Protein AF-A0A2K6CAP8-F1 (afdb_monomer_lite)

pLDDT: mean 85.94, std 8.86, range [60.09, 95.06]

Radius of gyration: 13.05 Å; chains: 1; bounding box: 30×32×27 Å

Secondary structure (DSSP, 8-state):
-HHHHHHHHHHHHTSTTEEEEEES--HHHHHHHHHHGGG-S-TT--PPEEEEETTEEEEEEEESEEEEEEE---

Organism: Macaca nemestrina (NCBI:txid9545)

Sequence (74 aa):
MEVTLEQHLEDTMKNPSIVGVLYEHNRVISVLPQQAAKLTSDPTDIPVVCLESDNGNIMIQKHDGIVAVHKMAP

InterPro domains:
  IPR024135 Ragulator complex protein LAMTOR5 [PF16672] (26-71)
  IPR024135 Ragulator complex protein LAMTOR5 [PR02092] (1-11)
  IPR024135 Ragulator complex protein LAMTOR5 [PR02092] (36-55)
  IPR024135 Ragulator complex protein LAMTOR5 [PTHR13342] (24-73)

Structure (mmCIF, N/CA/C/O backbone):
data_AF-A0A2K6CAP8-F1
#
_entry.id   AF-A0A2K6CAP8-F1
#
loop_
_atom_site.group_PDB
_atom_site.id
_atom_site.type_symbol
_atom_site.label_atom_id
_atom_site.label_alt_id
_atom_site.label_comp_id
_atom_site.label_asym_id
_atom_site.label_entity_id
_atom_site.label_seq_id
_atom_site.pdbx_PDB_ins_code
_atom_site.Cartn_x
_atom_site.Cartn_y
_atom_site.Cartn_z
_atom_site.occupancy
_atom_site.B_iso_or_equiv
_atom_site.auth_seq_id
_atom_site.auth_comp_id
_atom_site.auth_asym_id
_atom_site.auth_atom_id
_atom_site.pdbx_PDB_model_num
ATOM 1 N N . MET A 1 1 ? -6.588 20.334 10.248 1.00 60.66 1 MET A N 1
ATOM 2 C CA . MET A 1 1 ? -6.871 18.930 9.886 1.00 60.66 1 MET A CA 1
ATOM 3 C C . MET A 1 1 ? -6.340 18.633 8.489 1.00 60.66 1 MET A C 1
ATOM 5 O O . MET A 1 1 ? -5.569 17.700 8.360 1.00 60.66 1 MET A O 1
ATOM 9 N N . GLU A 1 2 ? -6.624 19.480 7.494 1.00 64.75 2 GLU A N 1
ATOM 10 C CA . GLU A 1 2 ? -6.077 19.364 6.125 1.00 64.75 2 GLU A CA 1
ATOM 11 C C . GLU A 1 2 ? -4.550 19.568 6.039 1.00 64.75 2 GLU A C 1
ATOM 13 O O . GLU A 1 2 ? -3.859 18.758 5.439 1.00 64.75 2 GLU A O 1
ATOM 18 N N . VAL A 1 3 ? -3.994 20.549 6.763 1.00 70.56 3 VAL A N 1
ATOM 19 C CA . VAL A 1 3 ? -2.538 20.834 6.786 1.00 70.56 3 VAL A CA 1
ATOM 20 C C . VAL A 1 3 ? -1.689 19.629 7.226 1.00 70.56 3 VAL A C 1
ATOM 22 O O . VAL A 1 3 ? -0.577 19.434 6.752 1.00 70.56 3 VAL A O 1
ATOM 25 N N . THR A 1 4 ? -2.212 18.796 8.129 1.00 81.56 4 THR A N 1
ATOM 26 C CA . THR A 1 4 ? -1.510 17.598 8.620 1.00 81.56 4 THR A CA 1
ATOM 27 C C . THR A 1 4 ? -1.472 16.494 7.566 1.00 81.56 4 THR A C 1
ATOM 29 O O . THR A 1 4 ? -0.490 15.764 7.475 1.00 81.56 4 THR A O 1
ATOM 32 N N . LEU A 1 5 ? -2.532 16.384 6.768 1.00 78.75 5 LEU A N 1
ATOM 33 C CA . LEU A 1 5 ? -2.631 15.419 5.685 1.00 78.75 5 LEU A CA 1
ATOM 34 C C . LEU A 1 5 ? -1.748 15.832 4.505 1.00 78.75 5 LEU A C 1
ATOM 36 O O . LEU A 1 5 ? -0.968 15.020 4.029 1.00 78.75 5 LEU A O 1
ATOM 40 N N . GLU A 1 6 ? -1.823 17.095 4.088 1.00 80.75 6 GLU A N 1
ATOM 41 C CA . GLU A 1 6 ? -0.990 17.653 3.016 1.00 80.75 6 GLU A CA 1
ATOM 42 C C . GLU A 1 6 ? 0.503 17.449 3.317 1.00 80.75 6 GLU A C 1
ATOM 44 O O . GLU A 1 6 ? 1.245 16.933 2.483 1.00 80.75 6 GLU A O 1
ATOM 49 N N . GLN A 1 7 ? 0.929 17.745 4.553 1.00 86.19 7 GLN A N 1
ATOM 50 C CA . GLN A 1 7 ? 2.314 17.529 4.973 1.00 86.19 7 GLN A CA 1
ATOM 51 C C . GLN A 1 7 ? 2.710 16.047 4.944 1.00 86.19 7 GLN A C 1
ATOM 53 O O . GLN A 1 7 ? 3.813 15.715 4.517 1.00 86.19 7 GLN A O 1
ATOM 58 N N . HIS A 1 8 ? 1.813 15.152 5.366 1.00 85.94 8 HIS A N 1
ATOM 59 C CA . HIS A 1 8 ? 2.061 13.711 5.346 1.00 85.94 8 HIS A CA 1
ATOM 60 C C . HIS A 1 8 ? 2.194 13.158 3.917 1.00 85.94 8 HIS A C 1
ATOM 62 O O . HIS A 1 8 ? 3.043 12.299 3.657 1.00 85.94 8 HIS A O 1
ATOM 68 N N . LEU A 1 9 ? 1.391 13.666 2.977 1.00 85.88 9 LEU A N 1
ATOM 69 C CA . LEU A 1 9 ? 1.498 13.325 1.558 1.00 85.88 9 LEU A CA 1
ATOM 70 C C . LEU A 1 9 ? 2.831 13.811 0.980 1.00 85.88 9 LEU A C 1
ATOM 72 O O . LEU A 1 9 ? 3.519 13.046 0.304 1.00 85.88 9 LEU A O 1
ATOM 76 N N . GLU A 1 10 ? 3.235 15.041 1.304 1.00 87.44 10 GLU A N 1
ATOM 77 C CA . GLU A 1 10 ? 4.524 15.595 0.884 1.00 87.44 10 GLU A CA 1
ATOM 78 C C . GLU A 1 10 ? 5.704 14.785 1.442 1.00 87.44 10 GLU A C 1
ATOM 80 O O . GLU A 1 10 ? 6.629 14.448 0.704 1.00 87.44 10 GLU A O 1
ATOM 85 N N . ASP A 1 11 ? 5.661 14.407 2.722 1.00 91.25 11 ASP A N 1
ATOM 86 C CA . ASP A 1 11 ? 6.685 13.559 3.337 1.00 91.25 11 ASP A CA 1
ATOM 87 C C . ASP A 1 11 ? 6.762 12.175 2.683 1.00 91.25 11 ASP A C 1
ATOM 89 O O . ASP A 1 11 ? 7.853 11.633 2.504 1.00 91.25 11 ASP A O 1
ATOM 93 N N . THR A 1 12 ? 5.622 11.621 2.267 1.00 88.06 12 THR A N 1
ATOM 94 C CA . THR A 1 12 ? 5.567 10.337 1.556 1.00 88.06 12 THR A CA 1
ATOM 95 C C . THR A 1 12 ? 6.216 10.439 0.171 1.00 88.06 12 THR A C 1
ATOM 97 O O . THR A 1 12 ? 6.996 9.566 -0.212 1.00 88.06 12 THR A O 1
ATOM 100 N N . MET A 1 13 ? 5.980 11.537 -0.554 1.00 91.06 13 MET A N 1
ATOM 101 C CA . MET A 1 13 ? 6.581 11.807 -1.869 1.00 91.06 13 MET A CA 1
ATOM 102 C C . MET A 1 13 ? 8.103 12.044 -1.826 1.00 91.06 13 MET A C 1
ATOM 104 O O . MET A 1 13 ? 8.755 11.992 -2.866 1.00 91.06 13 MET A O 1
ATOM 108 N N . LYS A 1 14 ? 8.708 12.269 -0.647 1.00 92.62 14 LYS A N 1
ATOM 109 C CA . LYS A 1 14 ? 10.177 12.369 -0.504 1.00 92.62 14 LYS A CA 1
ATOM 110 C C . LYS A 1 14 ? 10.889 11.031 -0.716 1.00 92.62 14 LYS A C 1
ATOM 112 O O . LYS A 1 14 ? 12.107 11.011 -0.896 1.00 92.62 14 LYS A O 1
ATOM 117 N N . ASN A 1 15 ? 10.168 9.909 -0.678 1.00 90.75 15 ASN A N 1
ATOM 118 C CA . ASN A 1 15 ? 10.748 8.610 -0.988 1.00 90.75 15 ASN A CA 1
ATOM 119 C C . ASN A 1 15 ? 10.998 8.492 -2.507 1.00 90.75 15 ASN A C 1
ATOM 121 O O . ASN A 1 15 ? 10.039 8.544 -3.272 1.00 90.75 15 ASN A O 1
ATOM 125 N N . PRO A 1 16 ? 12.240 8.252 -2.966 1.00 89.31 16 PRO A N 1
ATOM 126 C CA . PRO A 1 16 ? 12.578 8.264 -4.393 1.00 89.31 16 PRO A CA 1
ATOM 127 C C . PRO A 1 16 ? 11.930 7.132 -5.201 1.00 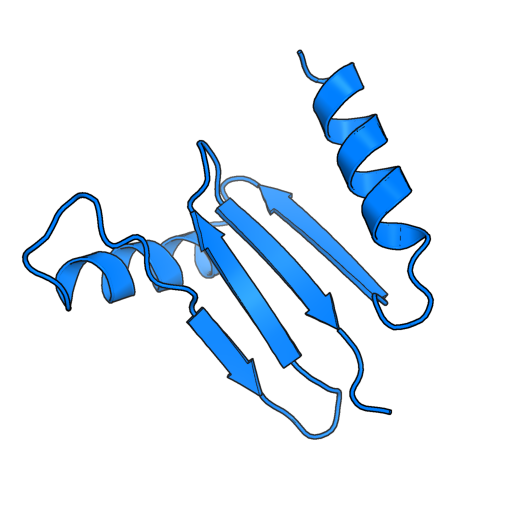89.31 16 PRO A C 1
ATOM 129 O O . PRO A 1 16 ? 11.905 7.193 -6.426 1.00 89.31 16 PRO A O 1
ATOM 132 N N . SER A 1 17 ? 11.423 6.088 -4.541 1.00 89.62 17 SER A N 1
ATOM 133 C CA . SER A 1 17 ? 10.684 5.011 -5.200 1.00 89.62 17 SER A CA 1
ATOM 134 C C . SER A 1 17 ? 9.192 5.321 -5.341 1.00 89.62 17 SER A C 1
ATOM 136 O O . SER A 1 17 ? 8.504 4.589 -6.046 1.00 89.62 17 SER A O 1
ATOM 138 N N . ILE A 1 18 ? 8.676 6.358 -4.675 1.00 90.38 18 ILE A N 1
ATOM 139 C CA . ILE A 1 18 ? 7.275 6.777 -4.752 1.00 90.38 18 ILE A CA 1
ATOM 140 C C . ILE A 1 18 ? 7.158 7.878 -5.800 1.00 90.38 18 ILE A C 1
ATOM 142 O O . ILE A 1 18 ? 7.818 8.908 -5.715 1.00 90.38 18 ILE A O 1
ATOM 146 N N . VAL A 1 19 ? 6.302 7.657 -6.793 1.00 88.44 19 VAL A N 1
ATOM 147 C CA . VAL A 1 19 ? 6.093 8.601 -7.904 1.00 88.44 19 VAL A CA 1
ATOM 148 C C . VAL A 1 19 ? 4.726 9.277 -7.854 1.00 88.44 19 VAL A C 1
ATOM 150 O O . VAL A 1 19 ? 4.502 10.261 -8.555 1.00 88.44 19 VAL A O 1
ATOM 153 N N . GLY A 1 20 ? 3.822 8.788 -7.003 1.00 85.56 20 GLY A N 1
ATOM 154 C CA . GLY A 1 20 ? 2.523 9.406 -6.782 1.00 85.56 20 GLY A CA 1
ATOM 155 C C . GLY A 1 20 ? 1.839 8.891 -5.524 1.00 85.56 20 GLY A C 1
ATOM 156 O O . GLY A 1 20 ? 1.911 7.705 -5.198 1.00 85.56 20 GLY A O 1
ATOM 157 N N . VAL A 1 21 ? 1.139 9.793 -4.840 1.00 85.94 21 VAL A N 1
ATOM 158 C CA . VAL A 1 21 ? 0.240 9.471 -3.731 1.00 85.94 21 VAL A CA 1
ATOM 159 C C . VAL A 1 21 ? -1.098 10.143 -4.001 1.00 85.94 21 VAL A C 1
ATOM 161 O O . VAL A 1 21 ? -1.143 11.316 -4.367 1.00 85.94 21 VAL A O 1
ATOM 164 N N . LEU A 1 22 ? -2.187 9.400 -3.828 1.00 84.38 22 LEU A N 1
ATOM 165 C CA . LEU A 1 22 ? -3.550 9.912 -3.928 1.00 84.38 22 LEU A CA 1
ATOM 166 C C . LEU A 1 22 ? -4.264 9.702 -2.595 1.00 84.38 22 LEU A C 1
ATOM 168 O O . LEU A 1 22 ? -4.275 8.596 -2.049 1.00 84.38 22 LEU A O 1
ATOM 172 N N . TYR A 1 23 ? -4.880 10.771 -2.097 1.00 76.38 23 TYR A N 1
ATOM 173 C CA . TYR A 1 23 ? -5.756 10.755 -0.933 1.00 76.38 23 TYR A CA 1
ATOM 174 C C . TYR A 1 23 ? -7.078 11.398 -1.323 1.00 76.38 23 TYR A C 1
ATOM 176 O O . TYR A 1 23 ? -7.194 12.618 -1.397 1.00 76.38 23 TYR A O 1
ATOM 184 N N . GLU A 1 24 ? -8.072 10.581 -1.654 1.00 70.31 24 GLU A N 1
ATOM 185 C CA . GLU A 1 24 ? -9.352 11.099 -2.127 1.00 70.31 24 GLU A CA 1
ATOM 186 C C . GLU A 1 24 ? -10.457 10.042 -2.126 1.00 70.31 24 GLU A C 1
ATOM 188 O O . GLU A 1 24 ? -10.234 8.834 -2.197 1.00 70.31 24 GLU A O 1
ATOM 193 N N . HIS A 1 25 ? -11.698 10.528 -2.139 1.00 60.09 25 HIS A N 1
ATOM 194 C CA . HIS A 1 25 ? -12.910 9.740 -2.352 1.00 60.09 25 HIS A CA 1
ATOM 195 C C . HIS A 1 25 ? -13.136 9.423 -3.850 1.00 60.09 25 HIS A C 1
ATOM 197 O O . HIS A 1 25 ? -14.274 9.406 -4.328 1.00 60.09 25 HIS A O 1
ATOM 203 N N . ASN A 1 26 ? -12.061 9.212 -4.619 1.00 62.66 26 ASN A N 1
ATOM 204 C CA . ASN A 1 26 ? -12.145 8.917 -6.047 1.00 62.66 26 ASN A CA 1
ATOM 205 C C . ASN A 1 26 ? -12.926 7.621 -6.256 1.00 62.66 26 ASN A C 1
ATOM 207 O O . ASN A 1 26 ? -12.625 6.582 -5.659 1.00 62.66 26 ASN A O 1
ATOM 211 N N . ARG A 1 27 ? -13.973 7.674 -7.082 1.00 65.19 27 ARG A N 1
ATOM 212 C CA . ARG A 1 27 ? -14.941 6.575 -7.209 1.00 65.19 27 ARG A CA 1
ATOM 213 C C . ARG A 1 27 ? -14.306 5.289 -7.728 1.00 65.19 27 ARG A C 1
ATOM 215 O O . ARG A 1 27 ? -14.764 4.21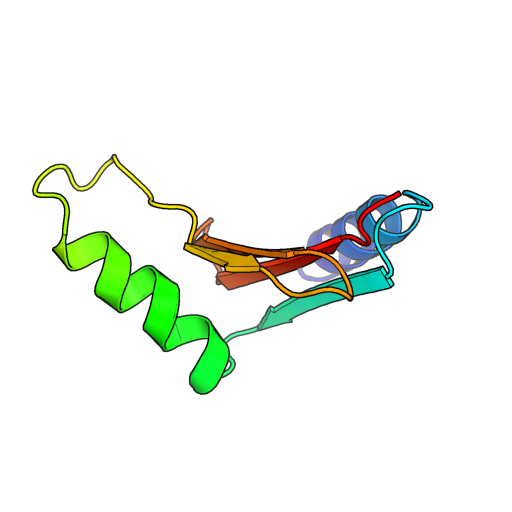8 -7.360 1.00 65.19 27 ARG 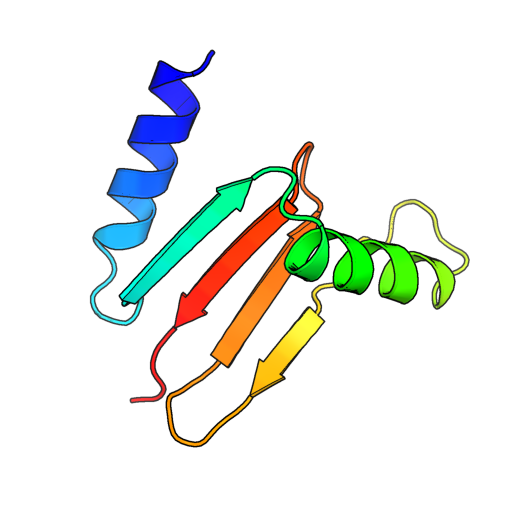A O 1
ATOM 222 N N . VAL A 1 28 ? -13.256 5.382 -8.543 1.00 73.56 28 VAL A N 1
ATOM 223 C CA . VAL A 1 28 ? -12.586 4.193 -9.090 1.00 73.56 28 VAL A CA 1
ATOM 224 C C . VAL A 1 28 ? -11.681 3.546 -8.039 1.00 73.56 28 VAL A C 1
ATOM 226 O O . VAL A 1 28 ? -11.782 2.347 -7.791 1.00 73.56 28 VAL A O 1
ATOM 229 N N . ILE A 1 29 ? -10.852 4.345 -7.362 1.00 78.69 29 ILE A N 1
ATOM 230 C CA . ILE A 1 29 ? -9.875 3.854 -6.376 1.00 78.69 29 ILE A CA 1
ATOM 231 C C . ILE A 1 29 ? -10.572 3.379 -5.094 1.00 78.69 29 ILE A C 1
ATOM 233 O O . ILE A 1 29 ? -10.137 2.413 -4.479 1.00 78.69 29 ILE A O 1
ATOM 237 N N . SER A 1 30 ? -11.691 4.002 -4.710 1.00 81.06 30 SER A N 1
ATOM 238 C CA . SER A 1 30 ? -12.429 3.650 -3.488 1.00 81.06 30 SER A CA 1
ATOM 239 C C . SER A 1 30 ? -13.197 2.328 -3.559 1.00 81.06 30 SER A C 1
ATOM 241 O O . SER A 1 30 ? -13.434 1.716 -2.516 1.00 81.06 30 SER A O 1
ATOM 243 N N . VAL A 1 31 ? -13.562 1.855 -4.755 1.00 88.62 31 VAL A N 1
ATOM 244 C CA . VAL A 1 31 ? -14.310 0.597 -4.927 1.00 88.62 31 VAL A CA 1
ATOM 245 C C . VAL A 1 31 ? -13.453 -0.619 -4.581 1.00 88.62 31 VAL A C 1
ATOM 247 O O . VAL A 1 31 ? -13.941 -1.536 -3.923 1.00 88.62 31 VAL A O 1
ATOM 250 N N . LEU A 1 32 ? -12.176 -0.613 -4.962 1.00 89.94 32 LEU A N 1
ATOM 251 C CA . LEU A 1 32 ? -11.264 -1.740 -4.759 1.00 89.94 32 LEU A CA 1
ATOM 252 C C . LEU A 1 32 ? -11.121 -2.159 -3.278 1.00 89.94 32 LEU A C 1
ATOM 254 O O . LEU A 1 32 ? -11.444 -3.306 -2.961 1.00 89.94 32 LEU A O 1
ATOM 258 N N . PRO A 1 33 ? -10.735 -1.275 -2.335 1.00 89.12 33 PRO A N 1
ATOM 259 C CA . PRO A 1 33 ? -10.621 -1.638 -0.923 1.00 89.12 33 PRO A CA 1
ATOM 260 C C . PRO A 1 33 ? -11.982 -1.964 -0.286 1.00 89.12 33 PRO A C 1
ATOM 262 O O . PRO A 1 33 ? -12.054 -2.805 0.605 1.00 89.12 33 PRO A O 1
ATOM 265 N N . GLN A 1 34 ? -13.085 -1.363 -0.757 1.00 88.75 34 GLN A N 1
ATOM 266 C CA . GLN A 1 34 ? -14.435 -1.711 -0.285 1.00 88.75 34 GLN A CA 1
ATOM 267 C C . GLN A 1 34 ? -14.863 -3.117 -0.712 1.00 88.75 34 GLN A C 1
ATOM 269 O O . GLN A 1 34 ? -15.558 -3.802 0.036 1.00 88.75 34 GLN A O 1
ATOM 274 N N . GLN A 1 35 ? -14.495 -3.543 -1.921 1.00 91.44 35 GLN A N 1
ATOM 275 C CA . GLN A 1 35 ? -14.746 -4.904 -2.386 1.00 91.44 35 GLN A CA 1
ATOM 276 C C . GLN A 1 35 ? -13.838 -5.902 -1.671 1.00 91.44 35 GLN A C 1
ATOM 278 O O . GLN A 1 35 ? -14.327 -6.941 -1.239 1.00 91.44 35 GLN A O 1
ATOM 283 N N . ALA A 1 36 ? -12.563 -5.564 -1.475 1.00 92.31 36 ALA A N 1
ATOM 284 C CA . ALA A 1 36 ? -11.622 -6.405 -0.744 1.00 92.31 36 ALA A CA 1
ATOM 285 C C . ALA A 1 36 ? -12.054 -6.627 0.714 1.00 92.31 36 ALA A C 1
ATOM 287 O O . ALA A 1 36 ? -11.991 -7.751 1.199 1.00 92.31 36 ALA A O 1
ATOM 288 N N . ALA A 1 37 ? -12.589 -5.604 1.392 1.00 92.25 37 ALA A N 1
ATOM 289 C CA . ALA A 1 37 ? -13.099 -5.737 2.760 1.00 92.25 37 ALA A CA 1
ATOM 290 C C . ALA A 1 37 ? -14.257 -6.747 2.892 1.00 92.25 37 ALA A C 1
ATOM 292 O O . ALA A 1 37 ? -14.510 -7.249 3.978 1.00 92.25 37 ALA A O 1
ATOM 293 N N . LYS A 1 38 ? -14.960 -7.079 1.798 1.00 94.50 38 LYS A N 1
ATOM 294 C CA . LYS A 1 38 ? -16.008 -8.119 1.795 1.00 94.50 38 LYS A CA 1
ATOM 295 C C . LYS A 1 38 ? -15.445 -9.539 1.711 1.00 94.50 38 LYS A C 1
ATOM 297 O O . LYS A 1 38 ? -16.208 -10.490 1.849 1.00 94.50 38 LYS A O 1
ATOM 302 N N . LEU A 1 39 ? -14.152 -9.687 1.422 1.00 95.06 39 LEU A N 1
ATOM 303 C CA . LEU A 1 39 ? -13.477 -10.984 1.321 1.00 95.06 39 LEU A CA 1
ATOM 304 C C . LEU A 1 39 ? -13.026 -11.515 2.686 1.00 95.06 39 LEU A C 1
ATOM 306 O O . LEU A 1 39 ? -12.670 -12.685 2.793 1.00 95.06 39 LEU A O 1
ATOM 310 N N . THR A 1 40 ? -13.067 -10.676 3.719 1.00 93.44 40 THR A N 1
ATOM 311 C CA . THR A 1 40 ? -12.776 -11.041 5.103 1.00 93.44 40 THR A CA 1
ATOM 312 C C . THR A 1 40 ? -14.032 -10.879 5.954 1.00 93.44 40 THR A C 1
ATOM 314 O O . THR A 1 40 ? -14.889 -10.038 5.682 1.00 93.44 40 THR A O 1
ATOM 317 N N . SER A 1 41 ? -14.187 -11.738 6.960 1.00 93.75 41 SER A N 1
ATOM 318 C CA . SER A 1 41 ? -15.281 -11.627 7.940 1.00 93.75 41 SER A CA 1
ATOM 319 C C . SER A 1 41 ? -14.866 -10.830 9.176 1.00 93.75 41 SER A C 1
ATOM 321 O O . SER A 1 41 ? -15.725 -10.471 9.980 1.00 93.75 41 SER A O 1
ATOM 323 N N . ASP A 1 42 ? -13.567 -10.573 9.338 1.00 95.00 42 ASP A N 1
ATOM 324 C CA . ASP A 1 42 ? -13.029 -9.785 10.437 1.00 95.00 42 ASP A CA 1
ATOM 325 C C . ASP A 1 42 ? -13.061 -8.294 10.059 1.00 95.00 42 ASP A C 1
ATOM 327 O O . ASP A 1 42 ? -12.350 -7.879 9.147 1.00 95.00 42 ASP A O 1
ATOM 331 N N . PRO A 1 43 ? -13.866 -7.456 10.736 1.00 86.56 43 PRO A N 1
ATOM 332 C CA . PRO A 1 43 ? -13.945 -6.031 10.427 1.00 86.56 43 PRO A CA 1
ATOM 333 C C . PRO A 1 43 ? -12.675 -5.249 10.800 1.00 86.56 43 PRO A C 1
ATOM 335 O O . PRO A 1 43 ? -12.569 -4.074 10.447 1.00 86.56 43 PRO A O 1
ATOM 338 N N . THR A 1 44 ? -11.743 -5.861 11.539 1.00 90.25 44 THR A N 1
ATOM 339 C CA . THR A 1 44 ? -10.443 -5.271 11.893 1.00 90.25 44 THR A CA 1
ATOM 340 C C . THR A 1 44 ? -9.348 -5.608 10.881 1.00 90.25 44 THR A C 1
ATOM 342 O O . THR A 1 44 ? -8.322 -4.929 10.839 1.00 90.25 44 THR A O 1
ATOM 345 N N . ASP A 1 45 ? -9.588 -6.603 10.026 1.00 92.50 45 ASP A N 1
ATOM 346 C CA . ASP A 1 45 ? -8.710 -6.968 8.925 1.00 92.50 45 ASP A CA 1
ATOM 347 C C . ASP A 1 45 ? -8.948 -6.008 7.752 1.00 92.50 45 ASP A C 1
ATOM 349 O O . ASP A 1 45 ? -9.933 -6.107 7.018 1.00 92.50 45 ASP A O 1
ATOM 353 N N . ILE A 1 46 ? -8.075 -5.006 7.613 1.00 90.38 46 ILE A N 1
ATOM 354 C CA . ILE A 1 46 ? -8.182 -3.995 6.558 1.00 90.38 46 ILE A CA 1
ATOM 355 C C . ILE A 1 46 ? -7.249 -4.361 5.396 1.00 90.38 46 ILE A C 1
ATOM 357 O O . ILE A 1 46 ? -6.044 -4.086 5.462 1.00 90.38 46 ILE A O 1
ATOM 361 N N . PRO A 1 47 ? -7.781 -4.944 4.306 1.00 92.31 47 PRO A N 1
ATOM 362 C CA . PRO A 1 47 ? -6.955 -5.454 3.227 1.00 92.31 47 PRO A CA 1
ATOM 363 C C . PRO A 1 47 ? -6.259 -4.326 2.466 1.00 92.31 47 PRO A C 1
ATOM 365 O O . PRO A 1 47 ? -6.819 -3.249 2.238 1.00 92.31 47 PRO A O 1
ATOM 368 N N . VAL A 1 48 ? -5.042 -4.618 2.014 1.00 92.69 48 VAL A N 1
ATOM 369 C CA . VAL A 1 48 ? -4.326 -3.822 1.015 1.00 92.69 48 VAL A CA 1
ATOM 370 C C . VAL A 1 48 ? -4.608 -4.427 -0.356 1.00 92.69 48 VAL A C 1
ATOM 372 O O . VAL A 1 48 ? -4.418 -5.625 -0.557 1.00 92.69 48 VAL A O 1
ATOM 375 N N . VAL A 1 49 ? -5.044 -3.608 -1.309 1.00 93.12 49 VAL A N 1
ATOM 376 C CA . VAL A 1 49 ? -5.160 -4.005 -2.715 1.00 93.12 49 VAL A CA 1
ATOM 377 C C . VAL A 1 49 ? -3.895 -3.581 -3.448 1.00 93.12 49 VAL A C 1
ATOM 379 O O . VAL A 1 49 ? -3.557 -2.400 -3.452 1.00 93.12 49 VAL A O 1
ATOM 382 N N . CYS A 1 50 ? -3.220 -4.532 -4.090 1.00 92.44 50 CYS A N 1
ATOM 383 C CA . CYS A 1 50 ? -2.049 -4.274 -4.923 1.00 92.44 50 CYS A CA 1
ATOM 384 C C . CYS A 1 50 ? -2.413 -4.442 -6.401 1.00 92.44 50 CYS A C 1
ATOM 386 O O . CYS A 1 50 ? -2.953 -5.475 -6.793 1.00 92.44 50 CYS A O 1
ATOM 388 N N . LEU A 1 51 ? -2.107 -3.436 -7.219 1.00 91.50 51 LEU A N 1
ATOM 389 C CA . LEU A 1 51 ? -2.125 -3.530 -8.678 1.00 91.50 51 LEU A CA 1
ATOM 390 C C . LEU A 1 51 ? -0.677 -3.527 -9.155 1.00 91.50 51 LEU A C 1
ATOM 392 O O . LEU A 1 51 ? 0.038 -2.559 -8.911 1.00 91.50 51 LEU A O 1
ATOM 396 N N . GLU A 1 52 ? -0.242 -4.601 -9.803 1.00 93.38 52 GLU A N 1
ATOM 397 C CA . GLU A 1 52 ? 1.143 -4.772 -10.244 1.00 93.38 52 GLU A CA 1
ATOM 398 C C . GLU A 1 52 ? 1.229 -4.698 -11.769 1.00 93.38 52 GLU A C 1
ATOM 400 O O . GLU A 1 52 ? 0.447 -5.327 -12.483 1.00 93.38 52 GLU A O 1
ATOM 405 N N . SER A 1 53 ? 2.190 -3.922 -12.263 1.00 92.12 53 SER A N 1
ATOM 406 C CA . SER A 1 53 ? 2.580 -3.869 -13.670 1.00 92.12 53 SER A CA 1
ATOM 407 C C . SER A 1 53 ? 4.106 -3.778 -13.774 1.00 92.12 53 SER A C 1
ATOM 409 O O . SER A 1 53 ? 4.824 -3.614 -12.788 1.00 92.12 53 SER A O 1
ATOM 411 N N . ASP A 1 54 ? 4.610 -3.883 -14.995 1.00 92.44 54 ASP A N 1
ATOM 412 C CA . ASP A 1 54 ? 5.971 -3.517 -15.385 1.00 92.44 54 ASP A CA 1
ATOM 413 C C . ASP A 1 54 ? 6.405 -2.101 -14.944 1.00 92.44 54 ASP A C 1
ATOM 415 O O . ASP A 1 54 ? 7.590 -1.868 -14.725 1.00 92.44 54 ASP A O 1
ATOM 419 N N . ASN A 1 55 ? 5.470 -1.169 -14.737 1.00 88.38 55 ASN A N 1
ATOM 420 C CA . ASN A 1 55 ? 5.720 0.185 -14.229 1.00 88.38 55 ASN A CA 1
ATOM 421 C C . ASN A 1 55 ? 5.734 0.283 -12.689 1.00 88.38 55 ASN A C 1
ATOM 423 O O . ASN A 1 55 ? 5.713 1.386 -12.132 1.00 88.38 55 ASN A O 1
ATOM 427 N N . GLY A 1 56 ? 5.743 -0.850 -11.988 1.00 91.25 56 GLY A N 1
ATOM 428 C CA . GLY A 1 56 ? 5.714 -0.916 -10.531 1.00 91.25 56 GLY A CA 1
ATOM 429 C C . GLY A 1 56 ? 4.341 -1.268 -9.971 1.00 91.25 56 GLY A 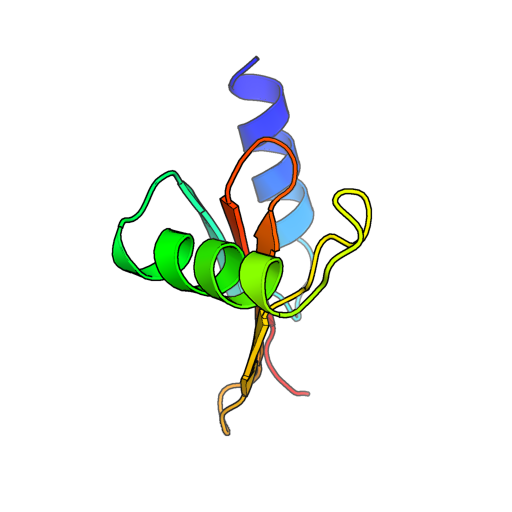C 1
ATOM 430 O O . GLY A 1 56 ? 3.497 -1.859 -10.644 1.00 91.25 56 GLY A O 1
ATOM 431 N N . ASN A 1 57 ? 4.132 -0.940 -8.699 1.00 93.56 57 ASN A N 1
ATOM 432 C CA . ASN A 1 57 ? 2.946 -1.328 -7.957 1.00 93.56 57 ASN A CA 1
ATOM 433 C C . ASN A 1 57 ? 2.167 -0.129 -7.420 1.00 93.56 57 ASN A C 1
ATOM 435 O O . ASN A 1 57 ? 2.719 0.869 -6.963 1.00 93.56 57 ASN A O 1
ATOM 439 N N . ILE A 1 58 ? 0.845 -0.250 -7.468 1.00 92.56 58 ILE A N 1
ATOM 440 C CA . ILE A 1 58 ? -0.075 0.658 -6.796 1.00 92.56 58 ILE A CA 1
ATOM 441 C C . ILE A 1 58 ? -0.647 -0.089 -5.599 1.00 92.56 58 ILE A C 1
ATOM 443 O O . ILE A 1 58 ? -1.314 -1.109 -5.762 1.00 92.56 58 ILE A O 1
ATOM 447 N N . MET A 1 59 ? -0.381 0.419 -4.401 1.00 92.62 59 MET A N 1
ATOM 448 C CA . MET A 1 59 ? -0.897 -0.115 -3.144 1.00 92.62 59 MET A CA 1
ATOM 449 C C . MET A 1 59 ? -2.038 0.772 -2.659 1.00 92.62 59 MET A C 1
ATOM 451 O O . MET A 1 59 ? -1.846 1.973 -2.487 1.00 92.62 59 MET A O 1
ATOM 455 N N . ILE A 1 60 ? -3.216 0.192 -2.439 1.00 92.56 60 ILE A N 1
ATOM 456 C CA . ILE A 1 60 ? -4.433 0.906 -2.044 1.00 92.56 60 ILE A CA 1
ATOM 457 C C . ILE A 1 60 ? -4.928 0.336 -0.719 1.00 92.56 60 ILE A C 1
ATOM 459 O O . ILE A 1 60 ? -5.177 -0.865 -0.615 1.00 92.56 60 ILE A O 1
ATOM 463 N N . GLN A 1 61 ? -5.117 1.187 0.285 1.00 90.88 61 GLN A N 1
ATOM 464 C CA . GLN A 1 61 ? -5.629 0.782 1.594 1.00 90.88 61 GLN A CA 1
ATOM 465 C C . GLN A 1 61 ? -6.610 1.819 2.144 1.00 90.88 61 GLN A C 1
ATOM 467 O O . GLN A 1 61 ? -6.537 3.010 1.836 1.00 90.88 61 GLN A O 1
ATOM 472 N N . LYS A 1 62 ? -7.546 1.361 2.977 1.00 86.81 62 LYS A N 1
ATOM 473 C CA . LYS A 1 62 ? -8.435 2.230 3.749 1.00 86.81 62 LYS A CA 1
ATOM 474 C C . LYS A 1 62 ? -7.821 2.529 5.124 1.00 86.81 62 LYS A C 1
ATOM 476 O O . LYS A 1 62 ? -7.512 1.600 5.853 1.00 86.81 62 LYS A O 1
ATOM 481 N N . HIS A 1 63 ? -7.683 3.798 5.498 1.00 79.31 63 HIS A N 1
ATOM 482 C CA . HIS A 1 63 ? -7.130 4.227 6.792 1.00 79.31 63 HIS A CA 1
ATOM 483 C C . HIS A 1 63 ? -7.761 5.568 7.227 1.00 79.31 63 HIS A C 1
ATOM 485 O O . HIS A 1 63 ? -7.158 6.620 7.065 1.00 79.31 63 HIS A O 1
ATOM 491 N N . ASP A 1 64 ? -9.022 5.560 7.672 1.00 79.62 64 ASP A N 1
ATOM 492 C CA . ASP A 1 64 ? -9.937 6.727 7.792 1.00 79.62 64 ASP A CA 1
ATOM 493 C C . ASP A 1 64 ? -10.365 7.365 6.451 1.00 79.62 64 ASP A C 1
ATOM 495 O O . ASP A 1 64 ? -11.526 7.740 6.288 1.00 79.62 64 ASP A O 1
ATOM 499 N N . GLY A 1 65 ? -9.478 7.388 5.453 1.00 81.06 65 GLY A N 1
ATOM 500 C CA . GLY A 1 65 ? -9.757 7.688 4.041 1.00 81.06 65 GLY A CA 1
ATOM 501 C C . GLY A 1 65 ? -9.296 6.557 3.116 1.00 81.06 65 GLY A C 1
ATOM 502 O O . GLY A 1 65 ? -8.891 5.496 3.589 1.00 81.06 65 GLY A O 1
ATOM 503 N N . ILE A 1 66 ? -9.355 6.756 1.797 1.00 85.81 66 ILE A N 1
ATOM 504 C CA . ILE A 1 66 ? -8.699 5.855 0.836 1.00 85.81 66 ILE A CA 1
ATOM 505 C C . ILE A 1 66 ? -7.348 6.457 0.467 1.00 85.81 66 ILE A C 1
ATOM 507 O O . ILE A 1 66 ? -7.290 7.590 -0.009 1.00 85.81 66 ILE A O 1
ATOM 511 N N . VAL A 1 67 ? -6.286 5.688 0.690 1.00 88.56 67 VAL A N 1
ATOM 512 C CA . VAL A 1 67 ? -4.907 6.044 0.355 1.00 88.56 67 VAL A CA 1
ATOM 513 C C . VAL A 1 67 ? -4.451 5.130 -0.770 1.00 88.56 67 VAL A C 1
ATOM 515 O O . VAL A 1 67 ? -4.598 3.912 -0.664 1.00 88.56 67 VAL A O 1
ATOM 518 N N . ALA A 1 68 ? -3.883 5.704 -1.827 1.00 90.62 68 ALA A N 1
ATOM 519 C CA . ALA A 1 68 ? -3.186 4.956 -2.863 1.00 90.62 68 ALA A CA 1
ATOM 520 C C . ALA A 1 68 ? -1.756 5.476 -3.028 1.00 90.62 68 ALA A C 1
ATOM 522 O O . ALA A 1 68 ? -1.538 6.683 -3.115 1.00 90.62 68 ALA A O 1
ATOM 523 N N . VAL A 1 69 ? -0.791 4.561 -3.09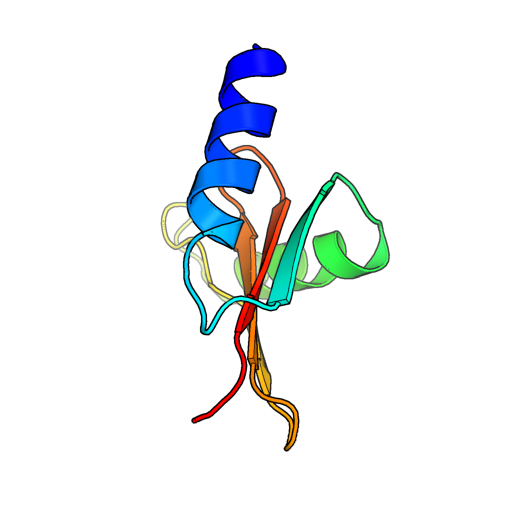2 1.00 91.81 69 VAL A N 1
ATOM 524 C CA . VAL A 1 69 ? 0.632 4.859 -3.292 1.00 91.81 69 VAL A CA 1
ATOM 525 C C . VAL A 1 69 ? 1.102 4.139 -4.546 1.00 91.81 69 VAL A C 1
ATOM 527 O O . VAL A 1 69 ? 1.001 2.916 -4.617 1.00 91.81 69 VAL A O 1
ATOM 530 N N . HIS A 1 70 ? 1.632 4.878 -5.521 1.00 92.19 70 HIS A N 1
ATOM 531 C CA . HIS A 1 70 ? 2.330 4.309 -6.673 1.00 92.19 70 HIS A CA 1
ATOM 532 C C . HIS A 1 70 ? 3.828 4.284 -6.387 1.00 92.19 70 HIS A C 1
ATOM 534 O O . HIS A 1 70 ? 4.479 5.326 -6.269 1.00 92.19 70 HIS A O 1
ATOM 540 N N . LYS A 1 71 ? 4.364 3.072 -6.271 1.00 91.88 71 LYS A N 1
ATOM 541 C CA . LYS A 1 71 ? 5.779 2.808 -6.066 1.00 91.88 71 LYS A CA 1
ATOM 542 C C . LYS A 1 71 ? 6.354 2.114 -7.300 1.00 91.88 71 LYS A C 1
ATOM 544 O O . LYS A 1 71 ? 5.844 1.100 -7.765 1.00 91.88 71 LYS A O 1
ATOM 549 N N . MET A 1 72 ? 7.432 2.669 -7.838 1.00 89.00 72 MET A N 1
ATOM 550 C CA . MET A 1 72 ? 8.171 2.061 -8.942 1.00 89.00 72 MET A CA 1
ATOM 551 C C . MET A 1 72 ? 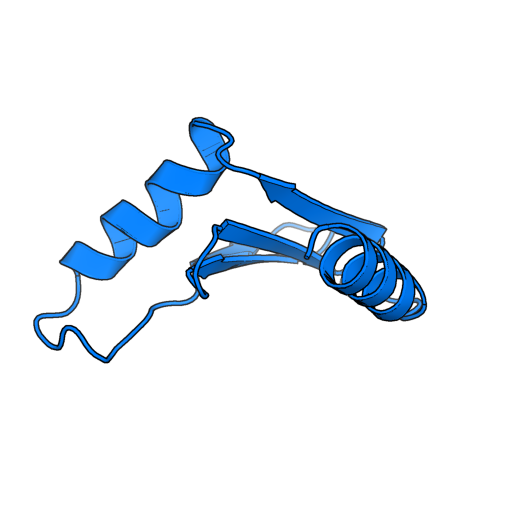8.904 0.809 -8.453 1.00 89.00 72 MET A C 1
ATOM 553 O O . MET A 1 72 ? 9.472 0.796 -7.354 1.00 89.00 72 MET A O 1
ATOM 557 N N . ALA A 1 73 ? 8.896 -0.241 -9.275 1.00 73.69 73 ALA A N 1
ATOM 558 C CA . ALA A 1 73 ? 9.826 -1.349 -9.104 1.00 73.69 73 ALA A CA 1
ATOM 559 C C . ALA A 1 73 ? 11.253 -0.851 -9.425 1.00 73.69 73 ALA A C 1
ATOM 561 O O . ALA A 1 73 ? 11.397 -0.024 -10.330 1.00 73.69 73 ALA A O 1
ATOM 562 N N . PRO A 1 74 ? 12.275 -1.269 -8.657 1.00 65.81 74 PRO A N 1
ATOM 563 C CA . PRO A 1 74 ? 13.666 -0.918 -8.937 1.00 65.81 74 PRO A CA 1
ATOM 564 C C . PRO A 1 74 ? 14.164 -1.490 -10.269 1.00 65.81 74 PRO A C 1
ATOM 566 O O . PRO A 1 74 ? 13.654 -2.554 -10.691 1.00 65.81 74 PRO A O 1
#

Foldseek 3Di:
DVVVVVVVLVVVCVPPQWPDKDWDPPVVLVVVQVVVCVVDPDNVDWDWDWDQDQQAIWTWTDDVTIMITGGGDD